Protein AF-A0A954K063-F1 (afdb_monomer_lite)

Structure (mmCIF, N/CA/C/O backbone):
data_AF-A0A954K063-F1
#
_entry.id   AF-A0A954K063-F1
#
loop_
_atom_site.group_PDB
_atom_site.id
_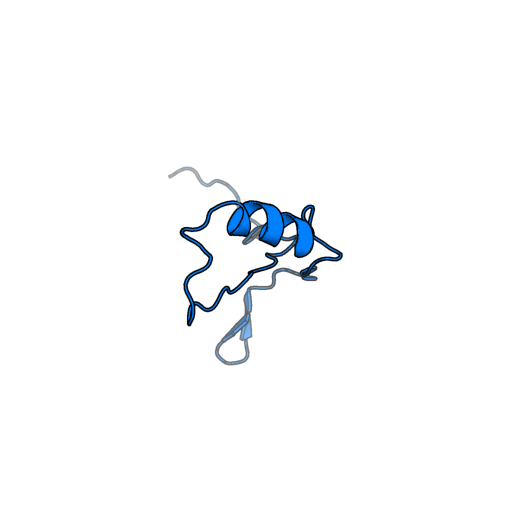atom_site.type_symbol
_atom_site.label_atom_id
_atom_site.label_alt_id
_atom_site.label_comp_id
_atom_site.label_asym_id
_atom_site.label_entity_id
_atom_site.label_seq_id
_atom_site.pdbx_PDB_ins_code
_atom_site.Cartn_x
_atom_site.Cartn_y
_atom_site.Cartn_z
_atom_site.occupancy
_atom_site.B_iso_or_equiv
_atom_site.auth_seq_id
_atom_site.auth_comp_id
_atom_site.auth_asym_id
_atom_site.auth_atom_id
_atom_site.pdbx_PDB_model_num
ATOM 1 N N . MET A 1 1 ? -20.687 -3.5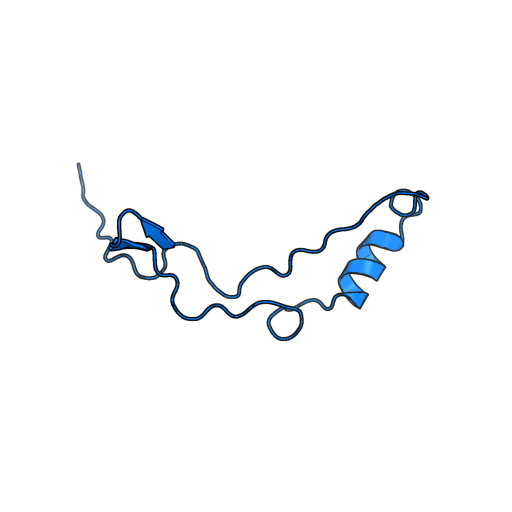43 8.141 1.00 83.81 1 MET A N 1
ATOM 2 C CA . MET A 1 1 ? -20.608 -5.004 8.388 1.00 83.81 1 MET A CA 1
ATOM 3 C C . MET A 1 1 ? -21.886 -5.477 9.060 1.00 83.81 1 MET A C 1
ATOM 5 O O . MET A 1 1 ? -22.294 -4.901 10.067 1.00 83.81 1 MET A O 1
ATOM 9 N N . ILE A 1 2 ? -22.492 -6.536 8.523 1.00 93.06 2 ILE A N 1
ATOM 10 C CA . ILE A 1 2 ? -23.699 -7.167 9.071 1.00 93.06 2 ILE A CA 1
ATOM 11 C C . ILE A 1 2 ? -23.332 -8.565 9.569 1.00 93.06 2 ILE A C 1
ATOM 13 O O . ILE A 1 2 ? -22.627 -9.303 8.884 1.00 93.06 2 ILE A O 1
ATOM 17 N N . ARG A 1 3 ? -23.811 -8.934 10.758 1.00 95.25 3 ARG A N 1
ATOM 18 C CA . ARG A 1 3 ? -23.693 -10.284 11.315 1.00 95.25 3 ARG A CA 1
ATOM 19 C C . ARG A 1 3 ? -25.048 -10.714 11.864 1.00 95.25 3 ARG A C 1
ATOM 21 O O . ARG A 1 3 ? -25.656 -9.974 12.629 1.00 95.25 3 ARG A O 1
ATOM 28 N N . ALA A 1 4 ? -25.515 -11.897 11.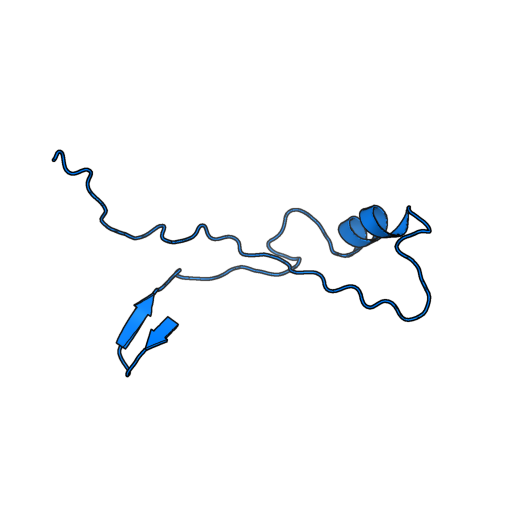458 1.00 96.19 4 ALA A N 1
ATOM 29 C C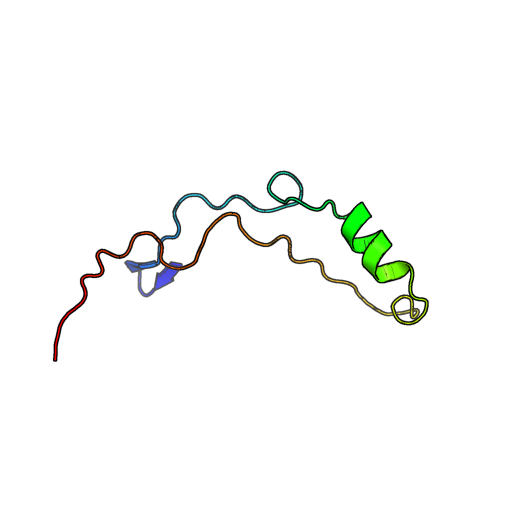A . ALA A 1 4 ? -26.832 -12.429 11.830 1.00 96.19 4 ALA A CA 1
ATOM 30 C C . ALA A 1 4 ? -27.989 -11.431 11.580 1.00 96.19 4 ALA A C 1
ATOM 32 O O . ALA A 1 4 ? -28.839 -11.221 12.437 1.00 96.19 4 ALA A O 1
ATOM 33 N N . GLY A 1 5 ? -27.978 -10.752 10.427 1.00 95.62 5 GLY A N 1
ATOM 34 C CA . GLY A 1 5 ? -29.004 -9.765 10.061 1.00 95.62 5 GLY A CA 1
ATOM 35 C C . GLY A 1 5 ? -28.925 -8.429 10.808 1.00 95.62 5 GLY A C 1
ATOM 36 O O . GLY A 1 5 ? -29.683 -7.518 10.494 1.00 95.62 5 GLY A O 1
ATOM 37 N N . ARG A 1 6 ? -27.992 -8.268 11.755 1.00 93.38 6 ARG A N 1
ATOM 38 C CA . ARG A 1 6 ? -27.786 -7.024 12.500 1.00 93.38 6 ARG A CA 1
ATOM 39 C C . ARG A 1 6 ? -26.527 -6.303 12.029 1.00 93.38 6 ARG A C 1
ATOM 41 O O . ARG A 1 6 ? -25.455 -6.905 11.943 1.00 93.38 6 ARG A O 1
ATOM 48 N N . THR A 1 7 ? -26.635 -5.003 11.769 1.00 89.25 7 THR A N 1
ATOM 49 C CA . THR A 1 7 ? -25.461 -4.142 11.573 1.00 89.25 7 THR A CA 1
ATOM 50 C C . THR A 1 7 ? -24.675 -4.073 12.877 1.00 89.25 7 THR A C 1
ATOM 52 O O . THR A 1 7 ? -25.204 -3.659 13.906 1.00 89.25 7 THR A O 1
ATOM 55 N N . ILE A 1 8 ? -23.418 -4.514 12.834 1.00 87.38 8 ILE A N 1
ATOM 56 C CA . ILE A 1 8 ? -22.506 -4.511 13.992 1.00 87.38 8 ILE A CA 1
ATOM 57 C C . ILE A 1 8 ? -21.367 -3.500 13.846 1.00 87.38 8 ILE A C 1
ATOM 59 O O . ILE A 1 8 ? -20.692 -3.190 14.820 1.00 87.38 8 ILE A O 1
ATOM 63 N N . TYR A 1 9 ? -21.149 -2.990 12.635 1.00 83.44 9 TYR A N 1
ATOM 64 C CA . TYR A 1 9 ? -20.174 -1.944 12.355 1.00 83.44 9 TYR A CA 1
ATOM 65 C C . TYR A 1 9 ? -20.638 -1.134 11.153 1.00 83.44 9 TYR A C 1
ATOM 67 O O . TYR A 1 9 ? -21.003 -1.716 10.126 1.00 83.44 9 TYR A O 1
ATOM 75 N N . ASP A 1 10 ? -20.571 0.182 11.279 1.00 84.81 10 ASP A N 1
ATOM 76 C CA . ASP A 1 10 ? -20.801 1.138 10.209 1.00 84.81 10 ASP A CA 1
ATOM 77 C C . ASP A 1 10 ? -19.708 2.212 10.279 1.00 84.81 10 ASP A C 1
ATOM 79 O O . ASP A 1 10 ? -19.477 2.813 11.327 1.00 84.81 10 ASP A O 1
ATOM 83 N N . SER A 1 11 ? -18.990 2.391 9.174 1.00 81.06 11 SER A N 1
ATOM 84 C CA . SER A 1 11 ? -17.942 3.403 9.008 1.00 81.06 11 SER A CA 1
ATOM 85 C C . SER A 1 11 ? -18.458 4.700 8.376 1.00 81.06 11 SER A C 1
ATOM 87 O O . SER A 1 11 ? -17.678 5.636 8.183 1.00 81.06 11 SER A O 1
ATOM 89 N N . GLY A 1 12 ? -19.748 4.754 8.030 1.00 83.25 12 GLY A N 1
ATOM 90 C CA . GLY A 1 12 ? -20.323 5.764 7.154 1.00 83.25 12 GLY A CA 1
ATOM 91 C C . GLY A 1 12 ? -19.822 5.618 5.715 1.00 83.25 12 GLY A C 1
ATOM 92 O O . GLY A 1 12 ? -19.340 4.556 5.310 1.00 83.25 12 GLY A O 1
ATOM 93 N N . GLU A 1 13 ? -19.915 6.707 4.948 1.00 86.25 13 GLU A N 1
ATOM 94 C CA . GLU A 1 13 ? -19.434 6.760 3.566 1.00 86.25 13 GLU A CA 1
ATOM 95 C C . GLU A 1 13 ? -17.923 6.492 3.485 1.00 86.25 13 GLU A C 1
ATOM 97 O O . GLU A 1 13 ? -17.116 7.121 4.179 1.00 86.25 13 GLU A O 1
ATOM 102 N N . LEU A 1 14 ? -17.557 5.538 2.630 1.00 85.62 14 LEU A N 1
ATOM 103 C CA . LEU A 1 14 ? -16.181 5.143 2.367 1.00 85.62 14 LEU A CA 1
ATOM 104 C C . LEU A 1 14 ? -15.736 5.754 1.043 1.00 85.62 14 LEU A C 1
ATOM 106 O O . LEU A 1 14 ? -16.242 5.380 -0.012 1.00 85.62 14 LEU A O 1
ATOM 110 N N . LEU A 1 15 ? -14.755 6.651 1.108 1.00 89.44 15 LEU A N 1
ATOM 111 C CA . LEU A 1 15 ? -14.066 7.152 -0.076 1.00 89.44 15 LEU A CA 1
ATOM 112 C C . LEU A 1 15 ? -12.726 6.423 -0.183 1.00 89.44 15 LEU A C 1
ATOM 114 O O . LEU A 1 15 ? -11.957 6.370 0.778 1.00 89.44 15 LEU A 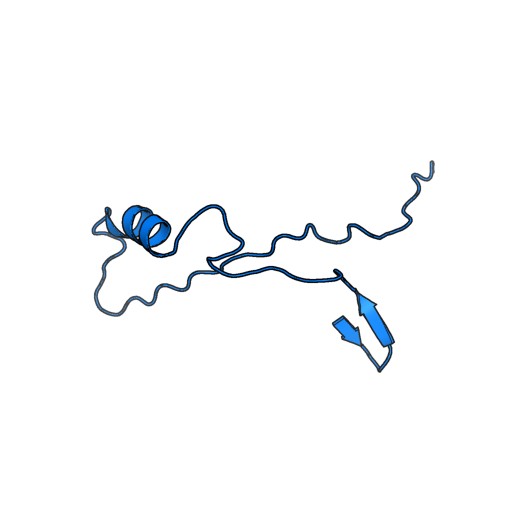O 1
ATOM 118 N N . THR A 1 16 ? -12.474 5.816 -1.335 1.00 89.12 16 THR A N 1
ATOM 119 C CA . THR A 1 16 ? -11.285 5.003 -1.621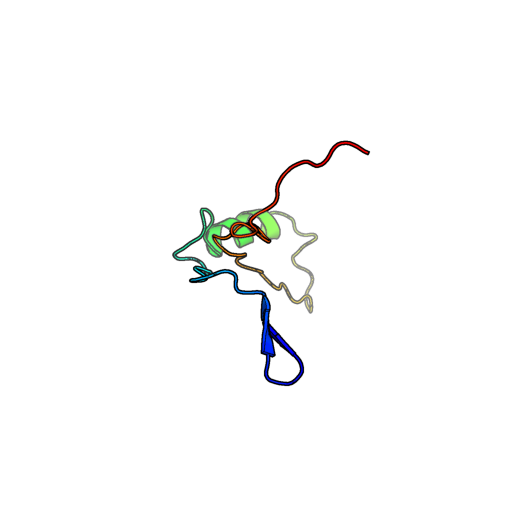 1.00 89.12 16 THR A CA 1
ATOM 120 C C . THR A 1 16 ? -10.885 5.181 -3.081 1.00 89.12 16 THR A C 1
ATOM 122 O O . THR A 1 16 ? -11.635 5.750 -3.874 1.00 89.12 16 THR A O 1
ATOM 125 N N . GLY A 1 17 ? -9.714 4.673 -3.446 1.00 89.62 17 GLY A N 1
ATOM 126 C CA . GLY A 1 17 ? -9.192 4.759 -4.799 1.00 89.62 17 GLY A CA 1
ATOM 127 C C . GLY A 1 17 ? -8.397 6.034 -5.042 1.00 89.62 17 GLY A C 1
ATOM 128 O O . GLY A 1 17 ? -8.287 6.915 -4.190 1.00 89.62 17 GLY A O 1
ATOM 129 N N . GLU A 1 18 ? -7.827 6.111 -6.239 1.00 90.50 18 GLU A N 1
ATOM 130 C CA . GLU A 1 18 ? -6.856 7.138 -6.619 1.00 90.50 18 GLU A CA 1
ATOM 131 C C . GLU A 1 18 ? -7.388 8.572 -6.456 1.00 90.50 18 GLU A C 1
ATOM 133 O O . GLU A 1 18 ? -6.659 9.450 -6.009 1.00 90.50 18 GLU A O 1
ATOM 138 N N . GLN A 1 19 ? -8.679 8.800 -6.722 1.00 90.81 19 GLN A N 1
ATOM 139 C CA . GLN A 1 19 ? -9.321 10.117 -6.591 1.00 90.81 19 GLN A CA 1
ATOM 140 C C . GLN A 1 19 ? -9.395 10.634 -5.147 1.00 90.81 19 GLN A C 1
ATOM 142 O O . GLN A 1 19 ? -9.568 11.832 -4.928 1.00 90.81 19 GLN A O 1
ATOM 147 N N . HIS A 1 20 ? -9.293 9.742 -4.161 1.00 90.06 20 HIS A N 1
ATOM 148 C CA . HIS A 1 20 ? -9.466 10.055 -2.744 1.00 90.06 20 HIS A CA 1
ATOM 149 C C . HIS A 1 20 ? -8.194 9.806 -1.919 1.00 90.06 20 HIS A C 1
ATOM 151 O O . HIS A 1 20 ? -8.251 9.791 -0.689 1.00 90.06 20 HIS A O 1
ATOM 157 N N . MET A 1 21 ? -7.044 9.640 -2.581 1.00 86.56 21 MET A N 1
ATOM 158 C CA . MET A 1 21 ? -5.734 9.488 -1.952 1.00 86.56 21 MET A CA 1
ATOM 159 C C . MET A 1 21 ? -4.777 10.626 -2.313 1.00 86.56 21 MET A C 1
ATOM 161 O O . MET A 1 21 ? -4.899 11.269 -3.349 1.00 86.56 21 MET A O 1
ATOM 165 N N . CYS A 1 22 ? -3.761 10.831 -1.472 1.00 88.69 22 CYS A N 1
ATOM 166 C CA . CYS A 1 22 ? -2.702 11.814 -1.723 1.00 88.69 22 CYS A CA 1
ATOM 167 C C . CYS A 1 22 ? -1.663 11.353 -2.762 1.00 88.69 22 CYS A C 1
ATOM 169 O O . CYS A 1 22 ? -0.862 12.160 -3.228 1.00 88.69 22 CYS A O 1
ATOM 171 N N . HIS A 1 23 ? -1.635 10.060 -3.095 1.00 88.19 23 HIS A N 1
ATOM 172 C CA . HIS A 1 23 ? -0.677 9.472 -4.026 1.00 88.19 23 HIS A CA 1
ATOM 173 C C . HIS A 1 23 ? -1.412 8.792 -5.178 1.00 88.19 23 HIS A C 1
ATOM 175 O O . HIS A 1 23 ? -2.329 8.007 -4.943 1.00 88.19 23 HIS A O 1
ATOM 181 N N . SER A 1 24 ? -0.980 9.073 -6.407 1.00 91.94 24 SER A N 1
ATOM 182 C CA . SER A 1 24 ? -1.442 8.355 -7.594 1.00 91.94 24 SER A CA 1
ATOM 183 C C . SER A 1 24 ? -0.795 6.976 -7.702 1.00 91.94 24 SER A C 1
ATOM 185 O O . SER A 1 24 ? 0.291 6.748 -7.157 1.00 91.94 24 SER A O 1
ATOM 187 N N . LEU A 1 25 ? -1.426 6.077 -8.460 1.00 92.31 25 LEU A N 1
ATOM 188 C CA . LEU A 1 25 ? -0.853 4.786 -8.832 1.00 92.31 25 LEU A CA 1
ATOM 189 C C . LEU A 1 25 ? 0.521 4.989 -9.474 1.00 92.31 25 LEU A C 1
ATOM 191 O O . LEU A 1 25 ? 1.491 4.397 -9.018 1.00 92.31 25 LEU A O 1
ATOM 195 N N . ALA A 1 26 ? 0.620 5.905 -10.443 1.00 94.38 26 ALA A N 1
ATOM 196 C CA . ALA A 1 26 ? 1.874 6.204 -11.131 1.00 94.38 26 ALA A CA 1
ATOM 197 C C . ALA A 1 26 ? 2.995 6.632 -10.164 1.00 94.38 26 ALA A C 1
ATOM 199 O O . ALA A 1 26 ? 4.135 6.200 -10.306 1.00 94.38 26 ALA A O 1
ATOM 200 N N . ASN A 1 27 ? 2.683 7.444 -9.147 1.00 94.06 27 ASN A N 1
ATOM 201 C CA . ASN A 1 27 ? 3.662 7.842 -8.134 1.00 94.06 27 ASN A CA 1
ATOM 202 C C . ASN A 1 27 ? 4.067 6.667 -7.225 1.00 94.06 27 ASN A C 1
ATOM 204 O O . ASN A 1 27 ? 5.237 6.525 -6.870 1.00 94.06 27 ASN A O 1
ATOM 208 N N . CYS A 1 28 ? 3.111 5.815 -6.839 1.00 93.69 28 CYS A N 1
ATOM 209 C CA . CYS A 1 28 ? 3.397 4.604 -6.070 1.00 93.69 28 CYS A CA 1
ATOM 210 C C . CYS A 1 28 ? 4.284 3.626 -6.854 1.00 93.69 28 CYS A C 1
ATOM 212 O O . CYS A 1 28 ? 5.222 3.070 -6.281 1.00 93.69 28 CYS A O 1
ATOM 214 N N . GLU A 1 29 ? 4.006 3.439 -8.143 1.00 95.06 29 GLU A N 1
ATOM 215 C CA . GLU A 1 29 ? 4.771 2.583 -9.047 1.00 95.06 29 GLU A CA 1
ATOM 216 C C . GLU A 1 29 ? 6.176 3.130 -9.293 1.00 95.06 29 GLU A C 1
ATOM 218 O O . GLU A 1 29 ? 7.132 2.375 -9.161 1.00 95.06 29 GLU A O 1
ATOM 223 N N . ASP A 1 30 ? 6.339 4.431 -9.551 1.00 95.81 30 ASP A N 1
ATOM 224 C CA . ASP A 1 30 ? 7.666 5.048 -9.690 1.00 95.81 30 ASP A CA 1
ATOM 225 C C . ASP A 1 30 ? 8.514 4.834 -8.425 1.00 95.81 30 ASP A C 1
ATOM 227 O O . ASP A 1 30 ? 9.664 4.382 -8.479 1.00 95.81 30 ASP A O 1
ATOM 231 N N . HIS A 1 31 ? 7.908 5.041 -7.252 1.00 94.69 31 HIS A N 1
ATOM 232 C CA . HIS A 1 31 ? 8.581 4.811 -5.981 1.00 94.69 31 HIS A CA 1
ATOM 233 C C . HIS A 1 31 ? 8.978 3.342 -5.765 1.00 94.69 31 HIS A C 1
ATOM 235 O O . HIS A 1 31 ? 10.049 3.084 -5.209 1.00 94.69 31 HIS A O 1
ATOM 241 N N . HIS A 1 32 ? 8.143 2.384 -6.179 1.00 94.50 32 HIS A N 1
ATOM 242 C CA . HIS A 1 32 ? 8.429 0.956 -6.033 1.00 94.50 32 HIS A CA 1
ATOM 243 C C . HIS A 1 32 ? 9.444 0.463 -7.069 1.00 94.50 32 HIS A C 1
ATOM 245 O O . HIS A 1 32 ? 10.424 -0.192 -6.715 1.00 94.50 32 HIS A O 1
ATOM 251 N N . PHE A 1 33 ? 9.236 0.787 -8.341 1.00 96.38 33 PHE A N 1
ATOM 252 C CA . PHE A 1 33 ? 9.929 0.186 -9.477 1.00 96.38 33 PHE A CA 1
ATOM 253 C C . PHE A 1 33 ? 11.233 0.877 -9.865 1.00 96.38 33 PHE A C 1
ATOM 255 O O . PHE A 1 33 ? 11.993 0.327 -10.667 1.00 96.38 33 PHE A O 1
ATOM 262 N N . LYS A 1 34 ? 11.578 2.011 -9.240 1.00 96.38 34 LYS A N 1
ATOM 263 C CA . LYS A 1 34 ? 12.939 2.567 -9.335 1.00 96.38 34 LYS A CA 1
ATOM 264 C C . LYS A 1 34 ? 14.017 1.582 -8.864 1.00 96.38 34 LYS A C 1
ATOM 266 O O . LYS A 1 34 ? 15.171 1.689 -9.274 1.00 96.38 34 LYS A O 1
ATOM 271 N N . TYR A 1 35 ? 13.645 0.593 -8.049 1.00 96.50 35 TYR A N 1
ATOM 272 C CA . TYR A 1 35 ? 14.534 -0.467 -7.587 1.00 96.50 35 TYR A CA 1
ATOM 273 C C . TYR A 1 35 ? 14.397 -1.730 -8.456 1.00 96.50 35 TYR A C 1
ATOM 275 O O . TYR A 1 35 ? 13.308 -2.299 -8.553 1.00 96.50 35 TYR A O 1
ATOM 283 N N . PRO A 1 36 ? 15.484 -2.215 -9.095 1.00 95.12 36 PRO A N 1
ATOM 284 C CA . PRO A 1 36 ? 15.471 -3.455 -9.878 1.00 95.12 36 PRO A CA 1
ATOM 285 C C . PRO A 1 36 ? 14.948 -4.686 -9.124 1.00 95.12 36 PRO A C 1
ATOM 287 O O . PRO A 1 36 ? 14.349 -5.560 -9.737 1.00 95.12 36 PRO A O 1
ATOM 290 N N . GLN A 1 37 ? 15.129 -4.734 -7.804 1.00 96.38 37 GLN A N 1
ATOM 291 C CA . GLN A 1 37 ? 14.703 -5.835 -6.938 1.00 96.38 37 GLN A CA 1
ATOM 292 C C . GLN A 1 37 ? 13.181 -6.022 -6.904 1.00 96.38 37 GLN A C 1
ATOM 294 O O . GLN A 1 37 ? 12.721 -7.107 -6.578 1.00 96.38 37 GLN A O 1
ATOM 299 N N . HIS A 1 38 ? 12.407 -4.988 -7.240 1.00 95.56 38 HIS A N 1
ATOM 300 C CA . HIS A 1 38 ? 10.945 -5.042 -7.281 1.00 95.56 38 HIS A CA 1
ATOM 301 C C . HIS A 1 38 ? 10.399 -5.313 -8.693 1.00 95.56 38 HIS A C 1
ATOM 303 O O . HIS A 1 38 ? 9.223 -5.079 -8.935 1.00 95.56 38 HIS A O 1
ATOM 309 N N . ARG A 1 39 ? 11.242 -5.719 -9.655 1.00 94.88 39 ARG A N 1
ATOM 310 C CA . ARG A 1 39 ? 10.865 -5.929 -11.067 1.00 94.88 39 ARG A CA 1
ATOM 311 C C . ARG A 1 39 ? 11.270 -7.319 -11.555 1.00 94.88 39 ARG A C 1
ATOM 313 O O . ARG A 1 39 ? 11.902 -7.462 -12.603 1.00 94.88 39 ARG A O 1
ATOM 320 N N . ILE A 1 40 ? 10.964 -8.342 -10.763 1.00 96.25 40 ILE A N 1
ATOM 321 C CA . ILE A 1 40 ? 11.286 -9.727 -11.105 1.00 96.25 40 ILE A CA 1
ATOM 322 C C . ILE A 1 40 ? 10.163 -10.276 -11.985 1.00 96.25 40 ILE A C 1
ATOM 324 O O . ILE A 1 40 ? 8.977 -10.117 -11.698 1.00 96.25 40 ILE A O 1
ATOM 328 N N . ALA A 1 41 ? 10.535 -10.900 -13.103 1.00 96.38 41 ALA A N 1
ATOM 329 C CA . ALA A 1 41 ? 9.557 -11.473 -14.017 1.00 96.38 41 ALA A CA 1
ATOM 330 C C . ALA A 1 41 ? 8.733 -12.555 -13.301 1.00 96.38 41 ALA A C 1
ATOM 332 O O . ALA A 1 41 ? 9.292 -13.513 -12.770 1.00 96.38 41 ALA A O 1
ATOM 333 N N . GLY A 1 42 ? 7.408 -12.401 -13.325 1.00 95.81 42 GLY A N 1
ATOM 334 C CA . GLY A 1 42 ? 6.469 -13.286 -12.633 1.00 95.81 42 GLY A CA 1
ATOM 335 C C . GLY A 1 42 ? 5.921 -12.727 -11.317 1.00 95.81 42 GLY A C 1
ATOM 336 O O . GLY A 1 42 ? 4.942 -13.279 -10.816 1.00 95.81 42 GLY A O 1
ATOM 337 N N . ASP A 1 43 ? 6.475 -11.631 -10.792 1.00 95.31 43 ASP A N 1
ATOM 338 C CA . ASP A 1 43 ? 5.936 -10.973 -9.601 1.00 95.31 43 ASP A CA 1
ATOM 339 C C . ASP A 1 43 ? 4.608 -10.261 -9.895 1.00 95.31 43 ASP A C 1
ATOM 341 O O . ASP A 1 43 ? 4.387 -9.697 -10.971 1.00 95.31 43 ASP A O 1
ATOM 345 N N . VAL A 1 44 ? 3.714 -10.274 -8.903 1.00 94.94 44 VAL A N 1
ATOM 346 C CA . VAL A 1 44 ? 2.425 -9.576 -8.942 1.00 94.94 44 VAL A CA 1
ATOM 347 C C . VAL A 1 44 ? 2.419 -8.493 -7.874 1.00 94.94 44 VAL A C 1
ATOM 349 O O . VAL A 1 44 ? 2.600 -8.771 -6.688 1.00 94.94 44 VAL A O 1
ATOM 352 N N . HIS A 1 45 ? 2.152 -7.260 -8.291 1.00 93.69 45 HIS A N 1
ATOM 353 C CA . HIS A 1 45 ? 2.089 -6.102 -7.406 1.00 93.69 45 HIS A CA 1
ATOM 354 C C . HIS A 1 45 ? 0.626 -5.722 -7.164 1.00 93.69 45 HIS A C 1
ATOM 356 O O . HIS A 1 45 ? -0.112 -5.404 -8.094 1.00 93.69 45 HIS A O 1
ATOM 362 N N . LEU A 1 46 ? 0.195 -5.788 -5.903 1.00 92.69 46 LEU A N 1
ATOM 363 C CA . LEU A 1 46 ? -1.159 -5.441 -5.471 1.00 92.69 46 LEU A CA 1
ATOM 364 C C . LEU A 1 46 ? -1.115 -4.118 -4.705 1.00 92.69 46 LEU A C 1
ATOM 366 O O . LEU A 1 46 ? -0.494 -4.031 -3.644 1.00 92.69 46 LEU A O 1
ATOM 370 N N . HIS A 1 47 ? -1.799 -3.099 -5.223 1.00 90.50 47 HIS A N 1
ATOM 371 C CA . HIS A 1 47 ? -1.890 -1.789 -4.584 1.00 90.50 47 HIS A CA 1
ATOM 372 C C . HIS A 1 47 ? -3.221 -1.635 -3.846 1.00 90.50 47 HIS A C 1
ATOM 374 O O . HIS A 1 47 ? -4.295 -1.695 -4.443 1.00 90.50 47 HIS A O 1
ATOM 380 N N . PHE A 1 48 ? -3.147 -1.408 -2.534 1.00 88.44 48 PHE A N 1
ATOM 381 C CA . PHE A 1 48 ? -4.314 -1.115 -1.705 1.00 88.44 48 PHE A CA 1
ATOM 382 C C . PHE A 1 48 ? -4.459 0.393 -1.532 1.00 88.44 48 PHE A C 1
ATOM 384 O O . PHE A 1 48 ? -3.646 1.031 -0.868 1.00 88.44 48 PHE A O 1
ATOM 391 N N . PHE A 1 49 ? -5.528 0.960 -2.085 1.00 87.56 49 PHE A N 1
ATOM 392 C CA . PHE A 1 49 ? -5.781 2.404 -2.066 1.00 87.56 49 PHE A CA 1
ATOM 393 C C . PHE A 1 49 ? -6.582 2.895 -0.859 1.00 87.56 49 PHE A C 1
ATOM 395 O O . PHE A 1 49 ? -7.376 3.829 -0.964 1.00 87.56 49 PHE A O 1
ATOM 402 N N . GLY A 1 50 ? -6.335 2.258 0.290 1.00 82.19 50 GLY A N 1
ATOM 403 C CA . GLY A 1 50 ? -6.801 2.680 1.607 1.00 82.19 50 GLY A CA 1
ATOM 404 C C . GLY A 1 50 ? -8.275 3.083 1.686 1.00 82.19 50 GLY A C 1
ATOM 405 O O . GLY A 1 50 ? -9.119 2.694 0.884 1.00 82.19 50 GLY A O 1
ATOM 406 N N . THR A 1 51 ? -8.596 3.865 2.707 1.00 82.62 51 THR A N 1
ATOM 407 C CA . THR A 1 51 ? -9.888 4.535 2.860 1.00 82.62 51 THR A CA 1
ATOM 408 C C . THR A 1 51 ? -9.654 5.879 3.535 1.00 82.62 51 THR A C 1
ATOM 410 O O . THR A 1 51 ? -8.738 6.013 4.346 1.00 82.62 51 THR A O 1
ATOM 413 N N . SER A 1 52 ? -10.492 6.867 3.231 1.00 82.00 52 SER A N 1
ATOM 414 C CA . SER A 1 52 ? -10.472 8.187 3.872 1.00 82.00 52 SER A CA 1
ATOM 415 C C . SER A 1 52 ? -10.906 8.169 5.345 1.00 82.00 52 SER A C 1
ATOM 417 O O . SER A 1 52 ? -10.880 9.204 6.013 1.00 82.00 52 SER A O 1
ATOM 419 N N . LYS A 1 53 ? -11.339 7.015 5.868 1.00 78.81 53 LYS A N 1
ATOM 420 C CA . LYS A 1 53 ? -11.906 6.882 7.213 1.00 78.81 53 LYS A CA 1
ATOM 421 C C . LYS A 1 53 ? -10.955 6.221 8.204 1.00 78.81 53 LYS A C 1
ATOM 423 O O . LYS A 1 53 ? -10.334 5.199 7.926 1.00 78.81 53 LYS A O 1
ATOM 428 N N . LEU A 1 54 ? -10.948 6.769 9.417 1.00 73.19 54 LEU A N 1
ATOM 429 C CA . LEU A 1 54 ? -10.374 6.129 10.596 1.00 73.19 54 LEU A CA 1
ATOM 430 C C . LEU A 1 54 ? -11.326 5.054 11.135 1.00 73.19 54 LEU A C 1
ATOM 432 O O . LEU A 1 54 ? -12.551 5.206 11.101 1.00 73.19 54 LEU A O 1
ATOM 436 N N . SER A 1 55 ? -10.759 3.980 11.679 1.00 72.25 55 SER A N 1
ATOM 437 C CA . SER A 1 55 ? -11.523 2.923 12.341 1.00 72.25 55 SER A CA 1
ATOM 438 C C . SER A 1 55 ? -12.288 3.472 13.558 1.00 72.25 55 SER A C 1
ATOM 440 O O . SER A 1 55 ? -11.709 4.163 14.390 1.00 72.25 55 SER A O 1
ATOM 442 N N . PHE A 1 56 ? -13.574 3.119 13.691 1.00 69.50 56 PHE A N 1
ATOM 443 C CA . PHE A 1 56 ? -14.416 3.379 14.879 1.00 69.50 56 PHE A CA 1
ATOM 444 C C . PHE A 1 56 ? -14.612 4.858 15.295 1.00 69.50 56 PHE A C 1
ATOM 446 O O . PHE A 1 56 ? -14.725 5.157 16.481 1.00 69.50 56 PHE A O 1
ATOM 453 N N . GLY A 1 57 ? -14.736 5.790 14.344 1.00 67.88 57 GLY A N 1
ATOM 454 C CA . GLY A 1 57 ? -14.903 7.224 14.649 1.00 67.88 57 GLY A CA 1
ATOM 455 C C . GLY A 1 57 ? -16.241 7.652 15.282 1.00 67.88 57 GLY A C 1
ATOM 456 O O . GLY A 1 57 ? -16.332 8.761 15.794 1.00 67.88 57 GLY A O 1
ATOM 457 N N . GLN A 1 58 ? -17.278 6.808 15.255 1.00 73.88 58 GLN A N 1
ATOM 458 C CA . GLN A 1 58 ? -18.626 7.156 15.744 1.00 73.88 58 GLN A CA 1
ATOM 459 C C . GLN A 1 58 ? -19.011 6.505 17.080 1.00 73.88 58 GLN A C 1
ATOM 461 O O . GLN A 1 58 ? -20.169 6.570 17.490 1.00 73.88 58 GLN A O 1
ATOM 466 N N . ARG A 1 59 ? -18.079 5.841 17.770 1.00 70.75 59 ARG A N 1
ATOM 467 C CA . ARG A 1 59 ? -18.395 5.242 19.069 1.00 70.75 59 ARG A CA 1
ATOM 468 C C . ARG A 1 59 ? -18.618 6.354 20.095 1.00 70.75 59 ARG A C 1
ATOM 470 O O . ARG A 1 59 ? -17.711 7.143 20.337 1.00 70.75 59 ARG A O 1
ATOM 477 N N . ASP A 1 60 ? -19.777 6.354 20.751 1.00 74.50 60 ASP A N 1
ATOM 478 C CA . ASP A 1 60 ? -19.975 7.090 22.005 1.00 74.50 60 ASP A CA 1
ATOM 479 C C . ASP A 1 60 ? -19.171 6.375 23.100 1.00 74.50 60 ASP A C 1
ATOM 481 O O . ASP A 1 60 ? -19.654 5.484 23.802 1.00 74.50 60 ASP A O 1
ATOM 485 N N . TRP A 1 61 ? -17.866 6.642 23.125 1.00 74.12 61 TRP A N 1
ATOM 486 C CA . TRP A 1 61 ? -16.960 6.140 24.143 1.00 74.12 61 TRP A CA 1
ATOM 487 C C . TRP A 1 61 ? -16.705 7.245 25.158 1.00 74.12 61 TRP A C 1
ATOM 489 O O . TRP A 1 61 ? -16.277 8.343 24.808 1.00 74.12 61 TRP A O 1
ATOM 499 N N . LYS A 1 62 ? -16.938 6.924 26.428 1.00 80.38 62 LYS A N 1
ATOM 500 C CA . LYS A 1 62 ? -16.595 7.773 27.564 1.00 80.38 62 LYS A CA 1
ATOM 501 C C . LYS A 1 62 ? -15.556 7.040 28.392 1.00 80.38 62 LYS A C 1
ATOM 503 O O . LYS A 1 62 ? -15.717 5.850 28.664 1.00 80.38 62 LYS A O 1
ATOM 508 N N . TYR A 1 63 ? -14.498 7.750 28.766 1.00 82.69 63 TYR A N 1
ATOM 509 C CA . TYR A 1 63 ? -13.530 7.250 29.730 1.00 82.69 63 TYR A CA 1
ATOM 510 C C . TYR A 1 63 ? -14.257 6.877 31.029 1.00 82.69 63 TYR A C 1
ATOM 512 O O . TYR A 1 63 ? -15.119 7.625 31.493 1.00 82.69 63 TYR A O 1
ATOM 520 N N . GLN A 1 64 ? -13.941 5.709 31.577 1.00 79.56 64 GLN A N 1
ATOM 521 C CA . GLN A 1 64 ? -14.434 5.254 32.872 1.00 79.56 64 GLN A CA 1
ATOM 522 C C . GLN A 1 64 ? -13.215 4.982 33.746 1.00 79.56 64 GLN A C 1
ATOM 524 O O . GLN A 1 64 ? -12.333 4.226 33.336 1.00 79.56 64 GLN A O 1
ATOM 529 N N . GLU A 1 65 ? -13.153 5.621 34.914 1.00 71.81 65 GLU A N 1
ATOM 530 C CA . GLU A 1 65 ? -12.196 5.238 35.953 1.00 71.81 65 GLU A CA 1
ATOM 531 C C . GLU A 1 65 ? -12.625 3.899 36.559 1.00 71.81 65 GLU A C 1
ATOM 533 O O . GLU A 1 65 ? -13.822 3.634 36.703 1.00 71.81 65 GLU A O 1
ATOM 538 N N . GLY A 1 66 ? -11.634 3.048 36.834 1.00 64.62 66 GLY A N 1
ATOM 539 C CA . GLY A 1 66 ? -11.805 1.764 37.514 1.00 64.62 66 GLY A CA 1
ATOM 540 C C . GLY A 1 66 ? -11.675 1.896 39.021 1.00 64.62 66 GLY A C 1
ATOM 541 O O . GLY A 1 66 ? -10.919 2.789 39.464 1.00 64.62 66 GLY A O 1
#

Radius of gyration: 18.83 Å; chains: 1; bounding box: 44×25×52 Å

Sequence (66 aa):
MIRAGRTIYDSGELLTGEQHMCHSLANCEDHHFKYPQHRIAGDVHLHFFGTSKLSFGQRDWKYQEG

Secondary structure (DSSP, 8-state):
-EETTEE-----S---SGGGSSS-HHHHHHHHHTSGGG--TT---------S--TTTT--------

pLDDT: mean 87.44, std 8.48, range [64.62, 96.5]

Foldseek 3Di:
DDDPNHDPDDQDDWDWDQVLDPDHPVRVCCVQVVDVVSVDPPDDDDDGGDTPTDPPPPDPDDDDDD